Protein 5MEY (pdb70)

Nearest PDB structures (foldseek):
  5mez-assembly1_B  TM=9.997E-01  e=4.293E-23  Homo sapiens
  3qsv-assembly1_A  TM=9.976E-01  e=2.247E-22  Mus musculus
  5nm9-assembly1_B-2  TM=9.987E-01  e=6.168E-20  Trichoplax adhaerens
  1ozj-assembly1_A  TM=9.330E-01  e=1.711E-13  Homo sapiens
  6tbz-assembly1_A  TM=9.465E-01  e=6.281E-13  Homo sapiens

Foldseek 3Di:
DLVVVLVLLLVQFPPLDDSVQSSQLSSVLSVQCVVVVQLSVLQSVCLNVVNPDDGAFRWDFADPVQWDDTPRDTDRLLQVLLCTRPNVPDDPPFKDFDPPHPADSVNPDRIHGNRNSRIDTHDD

InterPro domains:
  IPR001132 SMAD domain [PF03166] (321-530)
  IPR001132 SMAD domain [PS51076] (323-552)
  IPR001132 SMAD domain [SM00524] (321-530)
  IPR003619 MAD homology 1, Dwarfin-type [PF03165] (37-137)
  IPR003619 MAD homology 1, Dwarfin-type [SM00523] (31-140)
  IPR008984 SMAD/FHA domain superfamily [SSF49879] (287-544)
  IPR013019 MAD homology, MH1 [PS51075] (18-142)
  IPR013790 SMAD/Dwarfins [PTHR13703] (11-546)
  IPR017855 SMAD-like domain superfamily [G3DSA:2.60.200.10] (314-549)
  IPR036578 SMAD MH1 domain superfamily [G3DSA:3.90.520.10] (5-146)
  IPR036578 SMAD MH1 domain superfamily [SSF56366] (19-137)

Solvent-accessible surface area: 7032 Å² total; per-residue (Å²): 115,56,78,73,43,7,123,41,1,24,89,45,69,88,50,37,69,51,116,82,17,0,91,90,0,0,60,34,0,1,170,86,0,60,105,72,69,111,43,22,82,12,0,44,79,0,1,70,50,96,26,66,132,126,19,151,24,0,11,6,126,58,62,200,87,5,95,15,102,6,70,64,108,116,14,84,4,17,16,9,0,0,63,18,7,59,40,49,86,3,116,162,121,18,24,124,53,26,103,123,1,118,92,0,32,101,83,181,41,104,28,0,0,1,0,1,28,2,6,78,88,46,152,106

Organism: Homo sapiens (NCBI:txid9606)

Structure (mmCIF, N/CA/C/O backbone):
data_5MEY
#
_entry.id   5MEY
#
_cell.length_a   64.170
_cell.length_b   79.000
_cell.length_c   90.100
_cell.angle_alpha   90.00
_cell.angle_beta   90.00
_cell.angle_gamma   90.00
#
_symmetry.space_group_name_H-M   'C 2 2 21'
#
loop_
_entity.id
_entity.type
_entity.pdbx_description
1 polymer 'MH1 domain of human Smad4'
2 polymer "DNA (5'-D(P*AP*TP*GP*CP*GP*GP*GP*CP*GP*CP*GP*CP*CP*CP*GP*CP*AP*T)-3')"
3 non-polymer 'ZINC ION'
4 non-polymer 'CHLORIDE ION'
5 non-polymer DI(HYDROXYETHYL)ETHER
6 non-polymer 1,2-ETHANEDIOL
7 non-polymer 'CALCIUM ION'
8 water water
#
loop_
_atom_site.group_PDB
_atom_site.id
_atom_site.type_symbol
_atom_site.label_atom_id
_atom_site.label_alt_id
_atom_site.label_comp_id
_atom_site.label_asym_id
_atom_site.label_entity_id
_atom_site.label_seq_id
_atom_site.pdbx_PDB_ins_code
_atom_site.Cartn_x
_atom_site.Cartn_y
_atom_site.Cartn_z
_atom_site.occupancy
_atom_site.B_iso_or_equiv
_atom_site.auth_seq_id
_atom_site.auth_comp_id
_atom_site.auth_asym_id
_atom_site.auth_atom_id
_atom_site.pdbx_PDB_model_num
ATOM 1 N N . ALA A 1 10 ? -18.887 -22.656 23.260 1.00 80.46 15 ALA A N 1
ATOM 2 C CA . ALA A 1 10 ? -17.493 -22.680 22.818 1.00 80.32 15 ALA A CA 1
ATOM 3 C C . ALA A 1 10 ? -17.390 -22.137 21.376 1.00 83.75 15 ALA A C 1
ATOM 4 O O . ALA A 1 10 ? -17.440 -20.917 21.188 1.00 83.12 15 ALA A O 1
ATOM 6 N N . CYS A 1 11 ? -17.274 -23.034 20.363 1.00 79.53 16 CYS A N 1
ATOM 7 C CA . CYS A 1 11 ? -17.257 -22.660 18.947 1.00 78.59 16 CYS A CA 1
ATOM 8 C C . CYS A 1 11 ? -18.696 -22.306 18.553 1.00 78.95 16 CYS A C 1
ATOM 9 O O . CYS A 1 11 ? -18.902 -21.461 17.684 1.00 78.42 16 CYS A O 1
ATOM 12 N N . LEU A 1 12 ? -19.682 -22.914 19.260 1.00 72.79 17 LEU A N 1
ATOM 13 C CA . LEU A 1 12 ? -21.131 -22.720 19.131 1.00 71.15 17 LEU A CA 1
ATOM 14 C C . LEU A 1 12 ? -21.559 -21.265 19.347 1.00 70.63 17 LEU A C 1
ATOM 15 O O . LEU A 1 12 ? -22.483 -20.805 18.672 1.00 70.13 17 LEU A O 1
ATOM 17 N N . SER A 1 13 ? -20.901 -20.547 20.288 1.00 63.51 18 SER A N 1
ATOM 18 C CA . SER A 1 13 ? -21.202 -19.139 20.568 1.00 61.51 18 SER A CA 1
ATOM 19 C C . SER A 1 13 ? -20.683 -18.253 19.444 1.00 59.97 18 SER A C 1
ATOM 20 O O . SER A 1 13 ? -21.346 -17.283 19.082 1.00 58.55 18 SER A O 1
ATOM 23 N N . ILE A 1 14 ? -19.509 -18.609 18.875 1.00 54.29 19 ILE A N 1
ATOM 24 C CA . ILE A 1 14 ? -18.882 -17.919 17.736 1.00 53.19 19 ILE A CA 1
ATOM 25 C C . ILE A 1 14 ? -19.768 -18.116 16.489 1.00 52.37 19 ILE A C 1
ATOM 26 O O . ILE A 1 14 ? -20.068 -17.139 15.804 1.00 51.25 19 ILE A O 1
ATOM 31 N N . VAL A 1 15 ? -20.210 -19.374 16.233 1.00 47.08 20 VAL A N 1
ATOM 32 C CA . VAL A 1 15 ? -21.090 -19.745 15.113 1.00 46.35 20 VAL A CA 1
ATOM 33 C C . VAL A 1 15 ? -22.393 -18.902 15.186 1.00 51.21 20 VAL A C 1
ATOM 34 O O . VAL A 1 15 ? -22.760 -18.276 14.187 1.00 48.66 20 VAL A O 1
ATOM 38 N N . HIS A 1 16 ? -23.021 -18.815 16.389 1.00 50.57 21 HIS A N 1
ATOM 39 C CA . HIS A 1 16 ? -24.246 -18.033 16.588 1.00 51.61 21 HIS A CA 1
ATOM 40 C C . HIS A 1 16 ? -24.065 -16.560 16.259 1.00 53.50 21 HIS A C 1
ATOM 41 O O . HIS A 1 16 ? -24.937 -15.985 15.607 1.00 53.29 21 HIS A O 1
ATOM 48 N N . SER A 1 17 ? -22.931 -15.961 16.677 1.00 48.79 22 SER A N 1
ATOM 49 C CA . SER A 1 17 ? -22.628 -14.553 16.418 1.00 48.10 22 SER A CA 1
ATOM 50 C C . SER A 1 17 ? -22.402 -14.274 14.939 1.00 48.69 22 SER A C 1
ATOM 51 O O . SER A 1 17 ? -22.775 -13.205 14.460 1.00 47.59 22 SER A O 1
ATOM 54 N N . LEU A 1 18 ? -21.788 -15.235 14.216 1.00 43.80 23 LEU A N 1
ATOM 55 C CA . LEU A 1 18 ? -21.544 -15.123 12.767 1.00 42.06 23 LEU A CA 1
ATOM 56 C C . LEU A 1 18 ? -22.838 -15.362 11.976 1.00 40.34 23 LEU A C 1
ATOM 57 O O . LEU A 1 18 ? -23.037 -14.742 10.933 1.00 38.91 23 LEU A O 1
ATOM 62 N N . MET A 1 19 ? -23.719 -16.244 12.500 1.00 36.06 24 MET A N 1
ATOM 63 C CA . MET A 1 19 ? -25.038 -16.569 11.937 1.00 35.88 24 MET A CA 1
ATOM 64 C C . MET A 1 19 ? -25.937 -15.330 11.863 1.00 43.89 24 MET A C 1
ATOM 65 O O . MET A 1 19 ? -26.681 -15.158 10.887 1.00 43.15 24 MET A O 1
ATOM 70 N N . CYS A 1 20 ? -25.829 -14.440 12.877 1.00 43.78 25 CYS A N 1
ATOM 71 C CA . CYS A 1 20 ? -26.585 -13.185 12.962 1.00 44.58 25 CYS A CA 1
ATOM 72 C C . CYS A 1 20 ? -26.310 -12.281 11.783 1.00 44.79 25 CYS A C 1
ATOM 73 O O . CYS A 1 20 ? -27.112 -11.385 11.529 1.00 45.52 25 CYS A O 1
ATOM 76 N N . HIS A 1 21 ? -25.173 -12.477 11.083 1.00 37.94 26 HIS A N 1
ATOM 77 C CA . HIS A 1 21 ? -24.797 -11.627 9.952 1.00 36.55 26 HIS A CA 1
ATOM 78 C C . HIS A 1 21 ? -25.040 -12.272 8.569 1.00 37.60 26 HIS A C 1
ATOM 79 O O . HIS A 1 21 ? -24.713 -11.659 7.553 1.00 37.02 26 HIS A O 1
ATOM 86 N N . ARG A 1 22 ? -25.674 -13.460 8.525 1.00 34.65 27 ARG A N 1
ATOM 87 C CA . ARG A 1 22 ? -26.008 -14.126 7.260 1.00 34.61 27 ARG A CA 1
ATOM 88 C C . ARG A 1 22 ? -27.049 -13.314 6.488 1.00 39.27 27 ARG A C 1
ATOM 89 O O . ARG A 1 22 ? -27.873 -12.618 7.097 1.00 39.20 27 ARG A O 1
ATOM 97 N N . GLN A 1 23 ? -26.993 -13.377 5.161 1.00 35.80 28 GLN A N 1
ATOM 98 C CA . GLN A 1 23 ? -27.884 -12.579 4.317 1.00 35.02 28 GLN A CA 1
ATOM 99 C C . GLN A 1 23 ? -29.158 -13.308 3.858 1.00 40.17 28 GLN A C 1
ATOM 100 O O . GLN A 1 23 ? -29.977 -12.698 3.180 1.00 40.66 28 GLN A O 1
ATOM 106 N N . GLY A 1 24 ? -29.345 -14.563 4.277 1.00 35.95 29 GLY A N 1
ATOM 107 C CA . GLY A 1 24 ? -30.536 -15.335 3.957 1.00 34.22 29 GLY A CA 1
ATOM 108 C C . GLY A 1 24 ? -30.595 -15.969 2.582 1.00 37.88 29 GLY A C 1
ATOM 109 O O . GLY A 1 24 ? -31.647 -16.469 2.194 1.00 38.56 29 GLY A O 1
ATOM 110 N N . GLY A 1 25 ? -29.492 -15.975 1.839 1.00 33.12 30 GLY A N 1
ATOM 111 C CA . GLY A 1 25 ? -29.460 -16.606 0.520 1.00 32.81 30 GLY A CA 1
ATOM 112 C C . GLY A 1 25 ? -29.678 -18.110 0.575 1.00 36.08 30 GLY A C 1
ATOM 113 O O . GLY A 1 25 ? -30.086 -18.725 -0.415 1.00 35.95 30 GLY A O 1
ATOM 114 N N . GLU A 1 26 ? -29.452 -18.705 1.750 1.00 31.48 31 GLU A N 1
ATOM 115 C CA . GLU A 1 26 ? -29.625 -20.142 1.970 1.00 31.05 31 GLU A CA 1
ATOM 116 C C . GLU A 1 26 ? -30.488 -20.411 3.213 1.00 32.59 31 GLU A C 1
ATOM 117 O O . GLU A 1 26 ? -30.921 -19.470 3.882 1.00 30.24 31 GLU A O 1
ATOM 123 N N . SER A 1 27 ? -30.740 -21.698 3.512 1.00 29.62 32 SER A N 1
ATOM 124 C CA . SER A 1 27 ? -31.495 -22.120 4.683 1.00 30.02 32 SER A CA 1
ATOM 125 C C . SER A 1 27 ? -30.622 -21.873 5.895 1.00 35.32 32 SER A C 1
ATOM 126 O O . SER A 1 27 ? -29.392 -21.763 5.762 1.00 34.37 32 SER A O 1
ATOM 129 N N . GLU A 1 28 ? -31.260 -21.788 7.076 1.00 32.96 33 GLU A N 1
ATOM 130 C CA . GLU A 1 28 ? -30.600 -21.624 8.359 1.00 33.19 33 GLU A CA 1
ATOM 131 C C . GLU A 1 28 ? -29.632 -22.791 8.578 1.00 35.17 33 GLU A C 1
ATOM 132 O O . GLU A 1 28 ? -28.508 -22.575 9.019 1.00 34.69 33 GLU A O 1
ATOM 138 N N . THR A 1 29 ? -30.074 -24.011 8.244 1.00 32.18 34 THR A N 1
ATOM 139 C CA . THR A 1 29 ? -29.312 -25.242 8.423 1.00 32.84 34 THR A CA 1
ATOM 140 C C . THR A 1 29 ? -28.065 -25.250 7.494 1.00 35.60 34 THR A C 1
ATOM 141 O O . THR A 1 29 ? -26.998 -25.617 7.976 1.00 35.86 34 THR A O 1
ATOM 145 N N . PHE A 1 30 ? -28.173 -24.789 6.215 1.00 29.45 35 PHE A N 1
ATOM 146 C CA . PHE A 1 30 ? -27.002 -24.724 5.336 1.00 27.80 35 PHE A CA 1
ATOM 147 C C . PHE A 1 30 ? -25.965 -23.732 5.889 1.00 31.22 35 PHE A C 1
ATOM 148 O O . PHE A 1 30 ? -24.776 -24.053 5.939 1.00 28.02 35 PHE A O 1
ATOM 156 N N . ALA A 1 31 ? -26.425 -22.530 6.298 1.00 29.67 36 ALA A N 1
ATOM 157 C CA . ALA A 1 31 ? -25.575 -21.472 6.837 1.00 29.99 36 ALA A CA 1
ATOM 158 C C . ALA A 1 31 ? -24.807 -21.959 8.079 1.00 34.33 36 ALA A C 1
ATOM 159 O O . ALA A 1 31 ? -23.603 -21.731 8.174 1.00 33.41 36 ALA A O 1
ATOM 161 N N . LYS A 1 32 ? -25.498 -22.679 8.972 1.00 31.67 37 LYS A N 1
ATOM 162 C CA . LYS A 1 32 ? -24.963 -23.268 10.190 1.00 32.79 37 LYS A CA 1
ATOM 163 C C . LYS A 1 32 ? -23.841 -24.256 9.874 1.00 35.44 37 LYS A C 1
ATOM 164 O O . LYS A 1 32 ? -22.745 -24.086 10.403 1.00 35.03 37 LYS A O 1
ATOM 170 N N . ARG A 1 33 ? -24.079 -25.207 8.947 1.00 32.01 38 ARG A N 1
ATOM 171 C CA . ARG A 1 33 ? -23.075 -26.186 8.505 1.00 31.21 38 ARG A CA 1
ATOM 172 C C . ARG A 1 33 ? -21.852 -25.485 7.889 1.00 33.89 38 ARG A C 1
ATOM 173 O O . ARG A 1 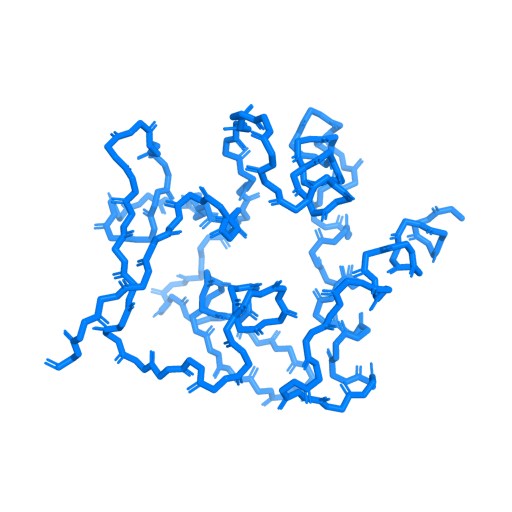33 ? -20.722 -25.868 8.196 1.00 31.77 38 ARG A O 1
ATOM 181 N N . ALA A 1 34 ? -22.078 -24.454 7.027 1.00 30.84 39 ALA A N 1
ATOM 182 C CA . ALA A 1 34 ? -20.989 -23.700 6.399 1.00 30.91 39 ALA A CA 1
ATOM 183 C C . ALA A 1 34 ? -20.126 -22.969 7.443 1.00 34.54 39 ALA A C 1
ATOM 184 O O . ALA A 1 34 ? -18.899 -23.003 7.358 1.00 32.19 39 ALA A O 1
ATOM 186 N N . ILE A 1 35 ? -20.773 -22.349 8.436 1.00 32.85 40 ILE A N 1
ATOM 187 C CA . ILE A 1 35 ? -20.089 -21.587 9.490 1.00 32.59 40 ILE A CA 1
ATOM 188 C C . ILE A 1 35 ? -19.354 -22.531 10.427 1.00 35.43 40 ILE A C 1
ATOM 189 O O . ILE A 1 35 ? -18.183 -22.288 10.693 1.00 35.93 40 ILE A O 1
ATOM 194 N N . GLU A 1 36 ? -20.002 -23.629 10.855 1.00 32.47 41 GLU A N 1
ATOM 195 C CA . GLU A 1 36 ? -19.399 -24.678 11.695 1.00 32.35 41 GLU A CA 1
ATOM 196 C C . GLU A 1 36 ? -18.112 -25.240 11.053 1.00 37.61 41 GLU A C 1
ATOM 197 O O . GLU A 1 36 ? -17.078 -25.332 11.722 1.00 37.05 41 GLU A O 1
ATOM 203 N N . SER A 1 37 ? -18.180 -25.583 9.745 1.00 33.18 42 SER A N 1
ATOM 204 C CA . SER A 1 37 ? -17.059 -26.116 8.972 1.00 31.77 42 SER A CA 1
ATOM 205 C C . SER A 1 37 ? -15.887 -25.135 8.985 1.00 35.26 42 SER A C 1
ATOM 206 O O . SER A 1 37 ? -14.772 -25.556 9.275 1.00 34.39 42 SER A O 1
ATOM 209 N N . LEU A 1 38 ? -16.158 -23.822 8.744 1.00 30.83 43 LEU A N 1
ATOM 210 C CA . LEU A 1 38 ? -15.155 -22.761 8.742 1.00 31.93 43 LEU A CA 1
ATOM 211 C C . LEU A 1 38 ? -14.526 -22.535 10.128 1.00 39.67 43 LEU A C 1
ATOM 212 O O . LEU A 1 38 ? -13.297 -22.492 10.238 1.00 39.69 43 LEU A O 1
ATOM 217 N N . VAL A 1 39 ? -15.365 -22.395 11.167 1.00 36.74 44 VAL A N 1
ATOM 218 C CA . VAL A 1 39 ? -14.921 -22.180 12.546 1.00 36.43 44 VAL A CA 1
ATOM 219 C C . VAL A 1 39 ? -14.021 -23.346 13.005 1.00 40.43 44 VAL A C 1
ATOM 220 O O . VAL A 1 39 ? -12.933 -23.083 13.514 1.00 40.81 44 VAL A O 1
ATOM 224 N N . LYS A 1 40 ? -14.409 -24.600 12.722 1.00 36.97 45 LYS A N 1
ATOM 225 C CA . LYS A 1 40 ? -13.599 -25.764 13.083 1.00 37.55 45 LYS A CA 1
ATOM 226 C C . LYS A 1 40 ? -12.166 -25.725 12.480 1.00 42.79 45 LYS A C 1
ATOM 227 O O . LYS A 1 40 ? -11.216 -26.068 13.175 1.00 43.25 45 LYS A O 1
ATOM 233 N N . LYS A 1 41 ? -12.016 -25.260 11.231 1.00 38.58 46 LYS A N 1
ATOM 234 C CA . LYS A 1 41 ? -10.724 -25.146 10.539 1.00 38.40 46 LYS A CA 1
ATOM 235 C C . LYS A 1 41 ? -9.848 -24.043 11.127 1.00 45.77 46 LYS A C 1
ATOM 236 O O . LYS A 1 41 ? -8.624 -24.115 11.026 1.00 45.95 46 LYS A O 1
ATOM 242 N N . LEU A 1 42 ? -10.483 -22.996 11.673 1.00 44.72 47 LEU A N 1
ATOM 243 C CA . LEU A 1 42 ? -9.815 -21.832 12.258 1.00 44.99 47 LEU A CA 1
ATOM 244 C C . LEU A 1 42 ? -9.627 -21.951 13.779 1.00 51.93 47 LEU A C 1
ATOM 245 O O . LEU A 1 42 ? -9.095 -21.025 14.389 1.00 51.21 47 LEU A O 1
ATOM 250 N N . LYS A 1 43 ? -10.056 -23.081 14.380 1.00 51.59 48 LYS A N 1
ATOM 251 C CA . LYS A 1 43 ? -9.959 -23.347 15.818 1.00 53.33 48 LYS A CA 1
ATOM 252 C C . LYS A 1 43 ? -8.515 -23.276 16.330 1.00 61.20 48 LYS A C 1
ATOM 253 O O . LYS A 1 43 ? -8.284 -22.677 17.378 1.00 62.75 48 LYS A O 1
ATOM 255 N N . GLU A 1 44 ? -7.544 -23.833 15.580 1.00 58.48 49 GLU A N 1
ATOM 256 C CA . GLU A 1 44 ? -6.134 -23.778 15.974 1.00 58.26 49 GLU A CA 1
ATOM 257 C C . GLU A 1 44 ? -5.371 -22.664 15.232 1.00 60.94 49 GLU A C 1
ATOM 258 O O . GLU A 1 44 ? -4.141 -22.701 15.147 1.00 62.03 49 GLU A O 1
ATOM 260 N N . LYS A 1 45 ? -6.105 -21.670 14.701 1.00 54.66 50 LYS A N 1
ATOM 261 C CA . LYS A 1 45 ? -5.537 -20.523 13.994 1.00 53.31 50 LYS A CA 1
ATOM 262 C C . LYS A 1 45 ? -6.178 -19.236 14.542 1.00 58.75 50 LYS A C 1
ATOM 263 O O . LYS A 1 45 ? -6.904 -18.545 13.826 1.00 58.17 50 LYS A O 1
ATOM 269 N N . LYS A 1 46 ? -5.907 -18.941 15.837 1.00 56.80 51 LYS A N 1
ATOM 270 C CA . LYS A 1 46 ? -6.410 -17.802 16.619 1.00 56.56 51 LYS A CA 1
ATOM 271 C C . LYS A 1 46 ? -6.452 -16.471 15.878 1.00 58.92 51 LYS A C 1
ATOM 272 O O . LYS A 1 46 ? -7.494 -15.820 15.888 1.00 58.28 51 LYS A O 1
ATOM 274 N N . ASP A 1 47 ? -5.336 -16.071 15.233 1.00 55.50 52 ASP A N 1
ATOM 275 C CA . ASP A 1 47 ? -5.2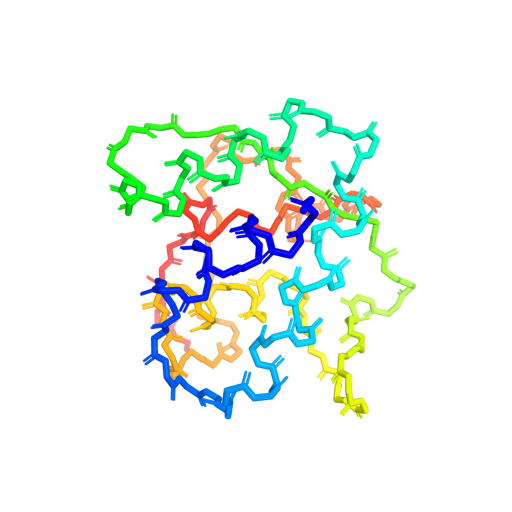29 -14.803 14.502 1.00 55.48 52 ASP A CA 1
ATOM 276 C C . ASP A 1 47 ? -6.202 -14.706 13.328 1.00 56.96 52 ASP A C 1
ATOM 277 O O . ASP A 1 47 ? -6.795 -13.643 13.120 1.00 56.22 52 ASP A O 1
ATOM 282 N N . GLU A 1 48 ? -6.347 -15.808 12.553 1.00 51.27 53 GLU A N 1
ATOM 283 C CA . GLU A 1 48 ? -7.245 -15.875 11.393 1.00 49.77 53 GLU A CA 1
ATOM 284 C C . GLU A 1 48 ? -8.723 -15.850 11.815 1.00 50.15 53 GLU A C 1
ATOM 285 O O . GLU A 1 48 ? -9.504 -15.132 11.195 1.00 48.59 53 GLU A O 1
ATOM 291 N N . LEU A 1 49 ? -9.077 -16.566 12.912 1.00 45.65 54 LEU A N 1
ATOM 292 C CA . LEU A 1 49 ? -10.413 -16.594 13.505 1.00 45.84 54 LEU A CA 1
ATOM 293 C C . LEU A 1 49 ? -10.808 -15.188 13.997 1.00 52.36 54 LEU A C 1
ATOM 294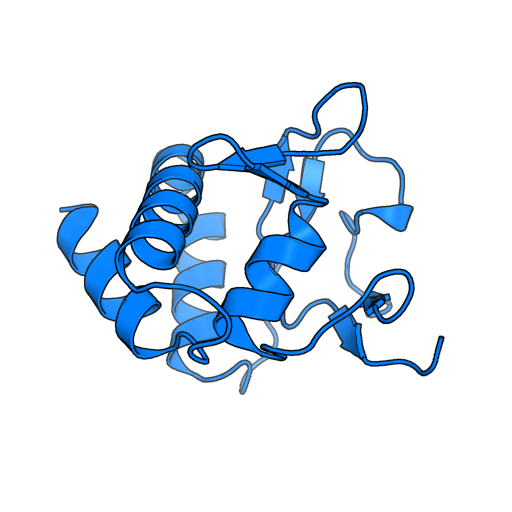 O O . LEU A 1 49 ? -11.929 -14.747 13.725 1.00 52.16 54 LEU A O 1
ATOM 299 N N . ASP A 1 50 ? -9.873 -14.472 14.683 1.00 49.41 55 ASP A N 1
ATOM 300 C CA . ASP A 1 50 ? -10.105 -13.110 15.188 1.00 49.02 55 ASP A CA 1
ATOM 301 C C . ASP A 1 50 ? -10.344 -12.151 14.047 1.00 52.18 55 ASP A C 1
ATOM 302 O O . ASP A 1 50 ? -11.212 -11.289 14.172 1.00 52.91 55 ASP A O 1
ATOM 307 N N . SER A 1 51 ? -9.583 -12.295 12.934 1.00 47.31 56 SER A N 1
ATOM 308 C CA . SER A 1 51 ? -9.737 -11.460 11.747 1.00 47.32 56 SER A CA 1
ATOM 309 C C . SER A 1 51 ? -11.103 -11.703 11.099 1.00 50.09 56 SER A C 1
ATOM 310 O O . SER A 1 51 ? -11.668 -10.762 10.556 1.00 50.48 56 SER A O 1
ATOM 313 N N . LEU A 1 52 ? -11.632 -12.947 11.172 1.00 44.95 57 LEU A N 1
ATOM 314 C CA . LEU A 1 52 ? -12.944 -13.305 10.629 1.00 43.99 57 LEU A CA 1
ATOM 315 C C . LEU A 1 52 ? -14.058 -12.674 11.474 1.00 50.02 57 LEU A C 1
ATOM 316 O O . LEU A 1 52 ? -14.899 -11.971 10.915 1.00 49.57 57 LEU A O 1
ATOM 321 N N . ILE A 1 53 ? -14.050 -12.902 12.804 1.00 48.52 58 ILE A N 1
ATOM 322 C CA . ILE A 1 53 ? -15.060 -12.353 13.718 1.00 49.08 58 ILE A CA 1
ATOM 323 C C . ILE A 1 53 ? -15.099 -10.822 13.621 1.00 54.55 58 ILE A C 1
ATOM 324 O O . ILE A 1 53 ? -16.174 -10.272 13.389 1.00 54.59 58 ILE A O 1
ATOM 329 N N . THR A 1 54 ? -13.927 -10.158 13.668 1.00 51.06 59 THR A N 1
ATOM 330 C CA . THR A 1 54 ? -13.826 -8.702 13.572 1.00 50.90 59 THR A CA 1
ATOM 331 C C . THR A 1 54 ? -14.365 -8.191 12.226 1.00 54.84 59 THR A C 1
ATOM 332 O O . THR A 1 54 ? -15.098 -7.201 12.219 1.00 55.24 59 THR A O 1
ATOM 336 N N . ALA A 1 55 ? -14.040 -8.869 11.108 1.00 49.89 60 ALA A N 1
ATOM 337 C CA . ALA A 1 55 ? -14.512 -8.456 9.778 1.00 49.04 60 ALA A CA 1
ATOM 338 C C . ALA A 1 55 ? -16.027 -8.616 9.606 1.00 52.42 60 ALA A C 1
ATOM 339 O O . ALA A 1 55 ? -16.672 -7.700 9.102 1.00 52.29 60 ALA A O 1
ATOM 341 N N .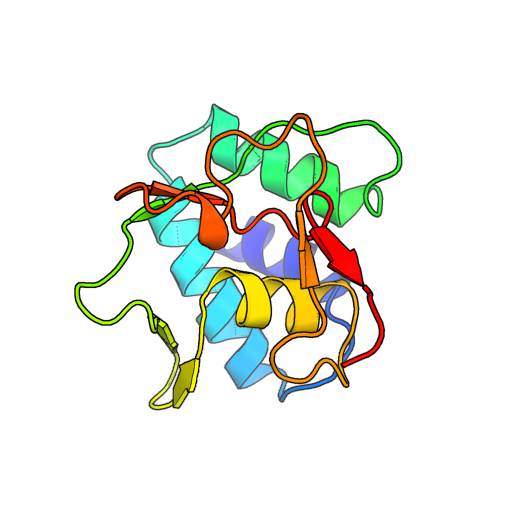 ILE A 1 56 ? -16.592 -9.760 10.037 1.00 48.53 61 ILE A N 1
ATOM 342 C CA . ILE A 1 56 ? -18.032 -10.043 9.919 1.00 48.04 61 ILE A CA 1
ATOM 343 C C . ILE A 1 56 ? -18.878 -9.150 10.858 1.00 53.51 61 ILE A C 1
ATOM 344 O O . ILE A 1 56 ? -19.838 -8.529 10.398 1.00 52.28 61 ILE A O 1
ATOM 349 N N . THR A 1 57 ? -18.504 -9.100 12.154 1.00 52.47 62 THR A N 1
ATOM 350 C CA . THR A 1 57 ? -19.153 -8.363 13.259 1.00 53.81 62 THR A CA 1
ATOM 351 C C . THR A 1 57 ? -19.274 -6.843 12.982 1.00 60.29 62 THR A C 1
ATOM 352 O O . THR A 1 57 ? -20.301 -6.255 13.321 1.00 60.62 62 THR A O 1
ATOM 356 N N . THR A 1 58 ? -18.255 -6.231 12.354 1.00 58.74 63 THR A N 1
ATOM 357 C CA . THR A 1 58 ? -18.219 -4.797 12.043 1.00 59.01 63 THR A CA 1
ATOM 358 C C . THR A 1 58 ? -18.650 -4.488 10.612 1.00 63.87 63 THR A C 1
ATOM 359 O O . THR A 1 58 ? -18.622 -3.325 10.210 1.00 63.20 63 THR A O 1
ATOM 363 N N . ASN A 1 59 ? -19.030 -5.526 9.838 1.00 61.75 64 ASN A N 1
ATOM 364 C CA . ASN A 1 59 ? -19.433 -5.425 8.427 1.00 61.91 64 ASN A CA 1
ATOM 365 C C . ASN A 1 59 ? -18.328 -4.797 7.563 1.00 66.14 64 ASN A C 1
ATOM 366 O O . ASN A 1 59 ? -18.585 -3.925 6.725 1.00 65.34 64 ASN A O 1
ATOM 371 N N . GLY A 1 60 ? -17.106 -5.292 7.784 1.00 64.22 65 GLY A N 1
ATOM 372 C CA . GLY A 1 60 ? -15.884 -4.898 7.088 1.00 65.32 65 GLY A CA 1
ATOM 373 C C . GLY A 1 60 ? -15.568 -3.420 7.153 1.00 72.22 65 GLY A C 1
ATOM 374 O O . GLY A 1 60 ? -15.030 -2.862 6.189 1.00 71.41 65 GLY A O 1
ATOM 375 N N . ALA A 1 61 ? -15.921 -2.780 8.294 1.00 71.06 66 ALA A N 1
ATOM 376 C CA . ALA A 1 61 ? -15.730 -1.356 8.571 1.00 71.92 66 ALA A CA 1
ATOM 377 C C . ALA A 1 61 ? -14.246 -0.990 8.535 1.00 78.25 66 ALA A C 1
ATOM 378 O O . ALA A 1 61 ? -13.848 -0.089 7.791 1.00 77.34 66 ALA A O 1
ATOM 380 N N . HIS A 1 62 ? -13.428 -1.733 9.307 1.00 76.68 67 HIS A N 1
ATOM 381 C CA . HIS A 1 62 ? -11.988 -1.522 9.412 1.00 76.92 67 HIS A CA 1
ATOM 382 C C . HIS A 1 62 ? -11.211 -2.633 8.700 1.00 79.25 67 HIS A C 1
ATOM 383 O O . HIS A 1 62 ? -11.509 -3.813 8.924 1.00 78.45 67 HIS A O 1
ATOM 390 N N . PRO A 1 63 ? -10.235 -2.264 7.824 1.00 74.80 68 PRO A N 1
ATOM 391 C CA . PRO A 1 63 ? -9.456 -3.281 7.087 1.00 73.61 68 PRO A CA 1
ATOM 392 C C . PRO A 1 63 ? -9.041 -4.496 7.909 1.00 73.66 68 PRO A C 1
ATOM 393 O O . PRO A 1 63 ? -8.584 -4.362 9.047 1.00 73.59 68 PRO A O 1
ATOM 397 N N . SER A 1 64 ? -9.264 -5.688 7.334 1.00 66.24 69 SER A N 1
ATOM 398 C CA . SER A 1 64 ? -8.977 -6.981 7.955 1.00 63.40 69 SER A CA 1
ATOM 399 C C . SER A 1 64 ? -7.894 -7.742 7.195 1.00 61.92 69 SER A C 1
ATOM 400 O O . SER A 1 64 ? -7.590 -7.415 6.045 1.00 61.07 69 SER A O 1
ATOM 403 N N . LYS A 1 65 ? -7.289 -8.731 7.861 1.00 55.37 70 LYS A N 1
ATOM 404 C CA . LYS A 1 65 ? -6.249 -9.581 7.288 1.00 54.16 70 LYS A CA 1
ATOM 405 C C . LYS A 1 65 ? -6.927 -10.834 6.695 1.00 54.88 70 LYS A C 1
ATOM 406 O O . LYS A 1 65 ? -8.099 -11.096 6.995 1.00 53.29 70 LYS A O 1
ATOM 412 N N . CYS A 1 66 ? -6.183 -11.606 5.869 1.00 49.27 71 CYS A N 1
ATOM 413 C CA . CYS A 1 66 ? -6.664 -12.831 5.232 1.00 47.89 71 CYS A CA 1
ATOM 414 C C . CYS A 1 66 ? -7.192 -13.867 6.226 1.00 47.07 71 CYS A C 1
ATOM 415 O O . CYS A 1 66 ? -6.740 -13.922 7.369 1.00 46.29 71 CYS A O 1
ATOM 418 N N . VAL A 1 67 ? -8.209 -14.644 5.803 1.00 40.97 72 VAL A N 1
ATOM 419 C CA . VAL A 1 67 ? -8.829 -15.721 6.583 1.00 39.10 72 VAL A CA 1
ATOM 420 C C . VAL A 1 67 ? -8.795 -16.900 5.608 1.00 41.60 72 VAL A C 1
ATOM 421 O O . VAL A 1 67 ? -9.546 -16.913 4.637 1.00 40.33 72 VAL A O 1
ATOM 425 N N . THR A 1 68 ? -7.875 -17.849 5.826 1.00 37.30 73 THR A N 1
ATOM 426 C CA . THR A 1 68 ? -7.650 -18.923 4.877 1.00 36.17 73 THR A CA 1
ATOM 427 C C . THR A 1 68 ? -7.990 -20.306 5.347 1.00 37.60 73 THR A C 1
ATOM 428 O O . THR A 1 68 ? -7.894 -20.639 6.529 1.00 37.15 73 THR A O 1
ATOM 432 N N . ILE A 1 69 ? -8.349 -21.138 4.364 1.00 32.68 74 ILE A N 1
ATOM 433 C CA . ILE A 1 69 ? -8.615 -22.556 4.528 1.00 30.83 74 ILE A CA 1
ATOM 434 C C . ILE A 1 69 ? -7.816 -23.251 3.418 1.00 34.76 74 ILE A C 1
ATOM 435 O O . ILE A 1 69 ? -7.452 -22.604 2.445 1.00 33.97 74 ILE A O 1
ATOM 440 N N . GLN A 1 70 ? -7.549 -24.542 3.553 1.00 33.60 75 GLN A N 1
ATOM 441 C CA . GLN A 1 70 ? -6.836 -25.290 2.515 1.00 33.57 75 GLN A CA 1
ATOM 442 C C . GLN A 1 70 ? -7.745 -25.517 1.317 1.00 36.27 75 GLN A C 1
ATOM 443 O O . GLN A 1 70 ? -8.919 -25.863 1.481 1.00 37.06 75 GLN A O 1
ATOM 449 N N . ARG A 1 71 ? -7.191 -25.323 0.122 1.00 30.34 76 ARG A N 1
ATOM 450 C CA . ARG A 1 71 ? -7.841 -25.541 -1.150 1.00 30.58 76 ARG A CA 1
ATOM 451 C C . ARG A 1 71 ? -7.937 -27.062 -1.397 1.00 35.65 76 ARG A C 1
ATOM 452 O O . ARG A 1 71 ? -7.007 -27.809 -1.071 1.00 34.95 76 ARG A O 1
ATOM 460 N N . THR A 1 72 ? -9.035 -27.499 -2.015 1.00 33.66 77 THR A N 1
ATOM 461 C CA . THR A 1 72 ? -9.181 -28.897 -2.422 1.00 33.89 77 THR A CA 1
ATOM 462 C C . THR A 1 72 ? -8.521 -28.987 -3.816 1.00 38.82 77 THR A C 1
ATOM 463 O O . THR A 1 72 ? -8.284 -27.946 -4.438 1.00 37.22 77 THR A O 1
ATOM 467 N N . LEU A 1 73 ? -8.230 -30.201 -4.305 1.00 37.08 78 LEU A N 1
ATOM 468 C CA . LEU A 1 73 ? -7.630 -30.399 -5.628 1.00 37.79 78 LEU A CA 1
ATOM 469 C C . LEU A 1 73 ? -8.437 -29.776 -6.771 1.00 41.93 78 LEU A C 1
ATOM 470 O O . LEU A 1 73 ? -7.857 -29.214 -7.698 1.00 41.93 78 LEU A O 1
ATOM 475 N N . ASP A 1 74 ? -9.765 -29.836 -6.696 1.00 39.02 79 ASP A N 1
ATOM 476 C CA . ASP A 1 74 ? -10.598 -29.279 -7.759 1.00 38.84 79 ASP A CA 1
ATOM 477 C C . ASP A 1 74 ? -11.092 -27.837 -7.451 1.00 40.29 79 ASP A C 1
ATOM 478 O O . ASP A 1 74 ? -11.679 -27.183 -8.316 1.00 41.76 79 ASP A O 1
ATOM 483 N N . GLY A 1 75 ? -10.808 -27.350 -6.249 1.00 33.25 80 GLY A N 1
ATOM 484 C CA . GLY A 1 75 ? -11.171 -25.994 -5.841 1.00 31.60 80 GLY A CA 1
ATOM 485 C C . GLY A 1 75 ? -12.512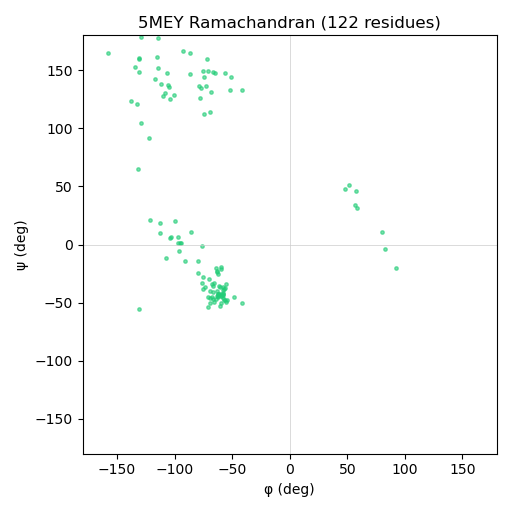 -25.844 -5.143 1.00 32.66 80 GLY A C 1
ATOM 486 O O . GLY A 1 75 ? -12.745 -24.834 -4.487 1.00 31.19 80 GLY A O 1
ATOM 487 N N . ARG A 1 76 ? -13.431 -26.810 -5.309 1.00 27.43 81 ARG A N 1
ATOM 488 C CA . ARG A 1 76 ? -14.713 -26.685 -4.646 1.00 26.58 81 ARG A CA 1
ATOM 489 C C . ARG A 1 76 ? -14.656 -27.270 -3.217 1.00 30.88 81 ARG A C 1
ATOM 490 O O . ARG A 1 76 ? -13.957 -28.256 -2.943 1.00 30.22 81 ARG A O 1
ATOM 498 N N . LEU A 1 77 ? -15.425 -26.651 -2.331 1.00 25.43 82 LEU A N 1
ATOM 499 C CA . LEU A 1 77 ? -15.623 -27.052 -0.952 1.00 25.19 82 LEU A CA 1
ATOM 500 C C . LEU A 1 77 ? -17.036 -27.682 -0.885 1.00 29.11 82 LEU A C 1
ATOM 501 O O . LEU A 1 77 ? -17.988 -27.115 -1.432 1.00 28.83 82 LEU A O 1
ATOM 506 N N . GLN A 1 78 ? -17.172 -28.823 -0.202 1.00 25.64 83 GLN A N 1
ATOM 507 C CA . GLN A 1 78 ? -18.481 -29.441 -0.005 1.00 25.48 83 GLN A CA 1
ATOM 508 C C . GLN A 1 78 ? -19.012 -29.124 1.393 1.00 27.91 83 GLN A C 1
ATOM 509 O O . GLN A 1 78 ? -18.312 -29.318 2.385 1.00 26.63 83 GLN A O 1
ATOM 515 N N . VAL A 1 79 ? -20.252 -28.633 1.456 1.00 25.00 84 VAL A N 1
ATOM 516 C CA . VAL A 1 79 ? -20.958 -28.342 2.706 1.00 25.67 84 VAL A CA 1
ATOM 517 C C . VAL A 1 79 ? -22.359 -28.949 2.552 1.00 31.39 84 VAL A C 1
ATOM 518 O O . VAL A 1 79 ? -23.095 -28.572 1.629 1.00 30.50 84 VAL A O 1
ATOM 522 N N . ALA A 1 80 ? -22.725 -29.877 3.457 1.00 29.12 85 ALA A N 1
ATOM 523 C CA . ALA A 1 80 ? -24.042 -30.527 3.506 1.00 29.48 85 ALA A CA 1
ATOM 524 C C . ALA A 1 80 ? -24.495 -31.045 2.142 1.00 31.07 85 ALA A C 1
ATOM 525 O O . ALA A 1 80 ? -25.611 -30.767 1.698 1.00 31.33 85 ALA A O 1
ATOM 527 N N . GLY A 1 81 ? -23.594 -31.751 1.474 1.00 27.01 86 GLY A N 1
ATOM 528 C CA . GLY A 1 81 ? -23.825 -32.381 0.177 1.00 26.66 86 GLY A CA 1
ATOM 529 C C . GLY A 1 81 ? -23.672 -31.482 -1.033 1.00 32.14 86 GLY A C 1
ATOM 530 O O . GLY A 1 81 ? -23.753 -31.961 -2.162 1.00 32.86 86 GLY A O 1
ATOM 531 N N . ARG A 1 82 ? -23.425 -30.184 -0.832 1.00 29.43 87 ARG A N 1
ATOM 532 C CA . ARG A 1 82 ? -23.324 -29.271 -1.969 1.00 29.84 87 ARG A CA 1
ATOM 533 C C . ARG A 1 82 ? -21.908 -28.742 -2.150 1.00 32.23 87 ARG A C 1
ATOM 534 O O . ARG A 1 82 ? -21.263 -28.368 -1.176 1.00 31.16 87 ARG A O 1
ATOM 542 N N . LYS A 1 83 ? -21.448 -28.675 -3.393 1.00 29.22 88 LYS A N 1
ATOM 543 C CA . LYS A 1 83 ? -20.110 -28.168 -3.710 1.00 29.53 88 LYS A CA 1
ATOM 544 C C . LYS A 1 83 ? -20.175 -26.770 -4.324 1.00 33.22 88 LYS A C 1
ATOM 545 O O . LYS A 1 83 ? -20.990 -26.517 -5.192 1.00 31.55 88 LYS A O 1
ATOM 551 N N . GLY A 1 84 ? -19.275 -25.902 -3.885 1.00 31.49 89 GLY A N 1
ATOM 552 C CA . GLY A 1 84 ? -19.121 -24.557 -4.411 1.00 30.85 89 GLY A CA 1
ATOM 553 C C . GLY A 1 84 ? -17.730 -24.028 -4.125 1.00 34.08 89 GLY A C 1
ATOM 554 O O . GLY A 1 84 ? -17.016 -24.573 -3.273 1.00 32.99 89 GLY A O 1
ATOM 555 N N . PHE A 1 85 ? -17.332 -22.946 -4.809 1.00 29.63 90 PHE A N 1
ATOM 556 C CA . PHE A 1 85 ? -16.028 -22.353 -4.521 1.00 29.62 90 PHE A CA 1
ATOM 557 C C . PHE A 1 85 ? -16.101 -21.741 -3.117 1.00 29.27 90 PHE A C 1
ATOM 558 O O . PHE A 1 85 ? -17.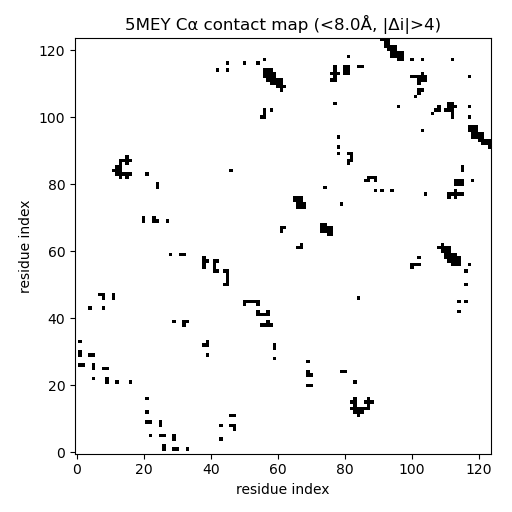137 -21.167 -2.785 1.00 29.21 90 PHE A O 1
ATOM 566 N N . PRO A 1 86 ? -15.110 -22.016 -2.232 1.00 26.77 91 PRO A N 1
ATOM 567 C CA . PRO A 1 86 ? -15.213 -21.590 -0.821 1.00 26.62 91 PRO A CA 1
ATOM 568 C C . PRO A 1 86 ? -15.299 -20.086 -0.600 1.00 30.54 91 PRO A C 1
ATOM 569 O O . PRO A 1 86 ? -16.071 -19.654 0.246 1.00 31.40 91 PRO A O 1
ATOM 573 N N . HIS A 1 87 ? -14.601 -19.288 -1.405 1.00 27.60 92 HIS A N 1
ATOM 574 C CA . HIS A 1 87 ? -14.698 -17.831 -1.267 1.00 26.93 92 HIS A CA 1
ATOM 575 C C . HIS A 1 87 ? -16.116 -17.349 -1.660 1.00 30.78 92 HIS A C 1
ATOM 576 O O . HIS A 1 87 ? -16.640 -16.450 -1.029 1.00 31.23 92 HIS A O 1
ATOM 583 N N . VAL A 1 88 ? -16.747 -18.016 -2.640 1.00 28.83 93 VAL A N 1
ATOM 584 C CA . VAL A 1 88 ? -18.096 -17.726 -3.131 1.00 28.74 93 VAL A CA 1
ATOM 585 C C . VAL A 1 88 ? -19.129 -18.085 -2.060 1.00 29.42 93 VAL A C 1
ATOM 586 O O . VAL A 1 88 ? -19.998 -17.266 -1.751 1.00 26.71 93 VAL A O 1
ATOM 590 N N . ILE A 1 89 ? -18.985 -19.277 -1.441 1.00 26.53 94 ILE A N 1
ATOM 591 C CA . ILE A 1 89 ? -19.872 -19.728 -0.371 1.00 25.38 94 ILE A CA 1
ATOM 592 C C . ILE A 1 89 ? -19.927 -18.704 0.773 1.00 30.79 94 ILE A C 1
ATOM 593 O O . ILE A 1 89 ? -21.013 -18.324 1.199 1.00 29.33 94 ILE A O 1
ATOM 598 N N . TYR A 1 90 ? -18.763 -18.242 1.248 1.00 27.87 95 TYR A N 1
ATOM 599 C CA . TYR A 1 90 ? -18.729 -17.317 2.371 1.00 27.85 95 TYR A CA 1
ATOM 600 C C . TYR A 1 90 ? -19.043 -15.865 1.966 1.00 31.11 95 TYR A C 1
ATOM 601 O O . TYR A 1 90 ? -19.570 -15.140 2.793 1.00 31.51 95 TYR A O 1
ATOM 610 N N . ALA A 1 91 ? -18.826 -15.467 0.709 1.00 30.27 96 ALA A N 1
ATOM 611 C CA . ALA A 1 91 ? -19.202 -14.114 0.266 1.00 30.34 96 ALA A CA 1
ATOM 612 C C . ALA A 1 91 ? -20.742 -14.059 0.089 1.00 37.15 96 ALA A C 1
ATOM 613 O O . ALA A 1 91 ? -21.362 -13.078 0.496 1.00 36.64 96 ALA A O 1
ATOM 615 N N . ARG A 1 92 ? -21.355 -15.155 -0.430 1.00 34.34 97 ARG A N 1
ATOM 616 C CA . ARG A 1 92 ? -22.810 -15.289 -0.606 1.00 33.89 97 ARG A CA 1
ATOM 617 C C . ARG A 1 92 ? -23.502 -15.217 0.747 1.00 35.76 97 ARG A C 1
ATOM 618 O O . ARG A 1 92 ? -24.461 -14.462 0.933 1.00 34.26 97 ARG A O 1
ATOM 626 N N . LEU A 1 93 ? -22.945 -15.945 1.711 1.00 31.87 98 LEU A N 1
ATOM 627 C CA . LEU A 1 93 ? -23.415 -16.050 3.083 1.00 32.42 98 LEU A CA 1
ATOM 628 C C . LEU A 1 93 ? -23.385 -14.726 3.870 1.00 37.10 98 LEU A C 1
ATOM 629 O O . LEU A 1 93 ? -24.348 -14.429 4.570 1.00 35.46 98 LEU A O 1
ATOM 634 N N . TRP A 1 94 ? -22.302 -13.939 3.768 1.00 35.06 99 TRP A N 1
ATOM 635 C CA . TRP A 1 94 ? -22.221 -12.726 4.572 1.00 35.12 99 TRP A CA 1
ATOM 636 C C . TRP A 1 94 ? -22.392 -11.395 3.814 1.00 40.03 99 TRP A C 1
ATOM 637 O O . TRP A 1 94 ? -22.544 -10.366 4.472 1.00 41.25 99 TRP A O 1
ATOM 648 N N . ARG A 1 95 ? -22.372 -11.385 2.478 1.00 37.49 100 ARG A N 1
ATOM 649 C CA . ARG A 1 95 ? -22.448 -10.109 1.752 1.00 38.35 100 ARG A CA 1
ATOM 650 C C . ARG A 1 95 ? -23.477 -10.054 0.620 1.00 44.35 100 ARG A C 1
ATOM 651 O O . ARG A 1 95 ? -24.304 -9.140 0.607 1.00 43.01 100 ARG A O 1
ATOM 659 N N . TRP A 1 96 ? -23.393 -10.988 -0.349 1.00 42.66 101 TRP A N 1
ATOM 660 C CA . TRP A 1 96 ? -24.234 -11.023 -1.546 1.00 43.37 101 TRP A CA 1
ATOM 661 C C . TRP A 1 96 ? -25.006 -12.348 -1.645 1.00 46.17 101 TRP A C 1
ATOM 662 O O . TRP A 1 96 ? -24.503 -13.299 -2.243 1.00 44.03 101 TRP A O 1
ATOM 673 N N . PRO A 1 97 ? -26.246 -12.404 -1.096 1.00 43.48 102 PRO A N 1
ATOM 674 C CA . PRO A 1 97 ? -27.018 -13.664 -1.105 1.00 43.16 102 PRO A CA 1
ATOM 675 C C . PRO A 1 97 ? -27.381 -14.224 -2.484 1.00 48.22 102 PRO A C 1
ATOM 676 O O . PRO A 1 97 ? -27.538 -15.437 -2.627 1.00 46.04 102 PRO A O 1
ATOM 680 N N . ASP A 1 98 ? -27.453 -13.349 -3.493 1.00 47.12 103 ASP A N 1
ATOM 681 C CA . ASP A 1 98 ? -27.783 -13.662 -4.888 1.00 48.18 103 ASP A CA 1
ATOM 682 C C . ASP A 1 98 ? -26.532 -13.819 -5.764 1.00 53.74 103 ASP A C 1
ATOM 683 O O . ASP A 1 98 ? -26.665 -13.944 -6.986 1.00 54.36 103 ASP A O 1
ATOM 688 N N . LEU A 1 99 ? -25.331 -13.798 -5.155 1.00 50.51 104 LEU A N 1
ATOM 689 C CA . LEU A 1 99 ? -24.049 -13.905 -5.858 1.00 51.14 104 LEU A CA 1
ATOM 690 C C . LEU A 1 99 ? -23.973 -15.105 -6.791 1.00 59.97 104 LEU A C 1
ATOM 691 O O . LEU A 1 99 ? -24.368 -16.209 -6.416 1.00 59.59 104 LEU A O 1
ATOM 696 N N . HIS A 1 100 ? -23.496 -14.863 -8.020 1.00 61.27 105 HIS A N 1
ATOM 697 C CA . HIS A 1 100 ? -23.312 -15.884 -9.051 1.00 63.53 105 HIS A CA 1
ATOM 698 C C . HIS A 1 100 ? -21.825 -16.046 -9.352 1.00 67.17 105 HIS A C 1
ATOM 699 O O . HIS A 1 100 ? -20.994 -15.323 -8.787 1.00 66.18 105 HIS A O 1
ATOM 706 N N . LYS A 1 101 ? -21.498 -16.987 -10.259 1.00 64.29 106 LYS A N 1
ATOM 707 C CA . LYS A 1 101 ? -20.131 -17.257 -10.709 1.00 64.04 106 LYS A CA 1
ATOM 708 C C . LYS A 1 101 ? -19.547 -16.061 -11.466 1.00 67.36 106 LYS A C 1
ATOM 709 O O . LYS A 1 101 ? -20.292 -15.314 -12.118 1.00 67.22 106 LYS A O 1
ATOM 715 N N . ASN A 1 102 ? -18.209 -15.876 -11.341 1.00 62.42 107 ASN A N 1
ATOM 716 C CA . ASN A 1 102 ? -17.388 -14.848 -12.005 1.00 61.26 107 ASN A CA 1
ATOM 717 C C . ASN A 1 102 ? -17.831 -13.409 -11.693 1.00 62.59 107 ASN A C 1
ATOM 718 O O . ASN A 1 102 ? -17.642 -12.500 -12.514 1.00 62.80 107 ASN A O 1
ATOM 723 N N . GLU A 1 103 ? -18.370 -13.203 -10.476 1.00 56.04 108 GLU A N 1
ATOM 724 C CA . GLU A 1 103 ? -18.836 -11.905 -9.999 1.00 54.98 108 GLU A CA 1
ATOM 725 C C . GLU A 1 103 ? -17.984 -11.371 -8.851 1.00 55.74 108 GLU A C 1
ATOM 726 O O . GLU A 1 103 ? -18.362 -10.384 -8.218 1.00 54.79 108 GLU A O 1
ATOM 732 N N . LEU A 1 104 ? -16.841 -12.022 -8.574 1.00 49.92 109 LEU A N 1
ATOM 733 C CA . LEU A 1 104 ? -15.959 -11.601 -7.488 1.00 48.54 109 LEU A CA 1
ATOM 734 C C . LEU A 1 104 ? -14.607 -11.181 -7.990 1.00 52.60 109 LEU A C 1
ATOM 735 O O . LEU A 1 104 ? -14.064 -11.781 -8.922 1.00 51.68 109 LEU A O 1
ATOM 740 N N . LYS A 1 105 ? -14.058 -10.144 -7.357 1.00 50.06 110 LYS A N 1
ATOM 741 C CA . LYS A 1 105 ? -12.735 -9.640 -7.695 1.00 50.26 110 LYS A CA 1
ATOM 742 C C . LYS A 1 105 ? -12.030 -9.333 -6.404 1.00 51.88 110 LYS A C 1
ATOM 743 O O . LYS A 1 105 ? -12.577 -8.628 -5.559 1.00 51.03 110 LYS A O 1
ATOM 749 N N . HIS A 1 106 ? -10.858 -9.936 -6.202 1.00 48.66 111 HIS A N 1
ATOM 750 C CA . HIS A 1 106 ? -10.122 -9.704 -4.970 1.00 48.95 111 HIS A CA 1
ATOM 751 C C . HIS A 1 106 ? -9.444 -8.340 -4.944 1.00 55.54 111 HIS A C 1
ATOM 752 O O . HIS A 1 106 ? -9.042 -7.819 -5.984 1.00 54.76 111 HIS A O 1
ATOM 759 N N . VAL A 1 107 ? -9.315 -7.791 -3.739 1.00 55.11 112 VAL A N 1
ATOM 760 C CA . VAL A 1 107 ? -8.642 -6.531 -3.435 1.00 56.00 112 VAL A CA 1
ATOM 761 C C . VAL A 1 107 ? -7.121 -6.744 -3.617 1.00 62.01 112 VAL A C 1
ATOM 762 O O . VAL A 1 107 ? -6.635 -7.861 -3.405 1.00 61.19 112 VAL A O 1
ATOM 766 N N . LYS A 1 108 ? -6.381 -5.679 -4.006 1.00 58.74 113 LYS A N 1
ATOM 767 C CA . LYS A 1 108 ? -4.936 -5.725 -4.273 1.00 58.09 113 LYS A CA 1
ATOM 768 C C . LYS A 1 108 ? -4.076 -6.263 -3.117 1.00 59.95 113 LYS A C 1
ATOM 769 O O . LYS A 1 108 ? -3.074 -6.928 -3.379 1.00 59.36 113 LYS A O 1
ATOM 771 N N . TYR A 1 109 ? -4.466 -5.996 -1.858 1.00 55.98 114 TYR A N 1
ATOM 772 C CA . TYR A 1 109 ? -3.701 -6.431 -0.688 1.00 56.44 114 TYR A CA 1
ATOM 773 C C . TYR A 1 109 ? -3.914 -7.912 -0.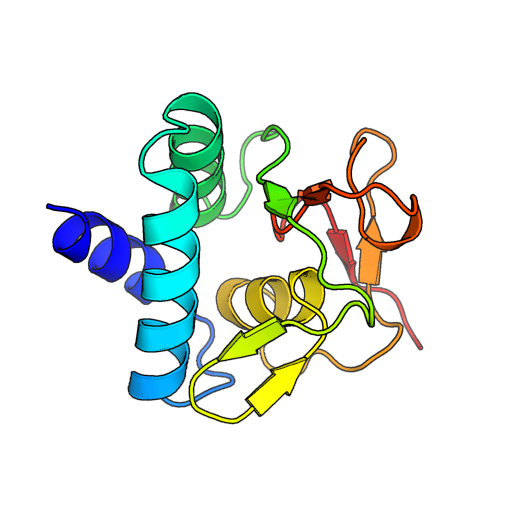292 1.00 57.10 114 TYR A C 1
ATOM 774 O O . TYR A 1 109 ? -3.109 -8.460 0.481 1.00 55.93 114 TYR A O 1
ATOM 783 N N . CYS A 1 110 ? -4.966 -8.563 -0.838 1.00 50.80 115 CYS A N 1
ATOM 784 C CA . CYS A 1 110 ? -5.252 -9.969 -0.548 1.00 48.58 115 CYS A CA 1
ATOM 785 C C . CYS A 1 1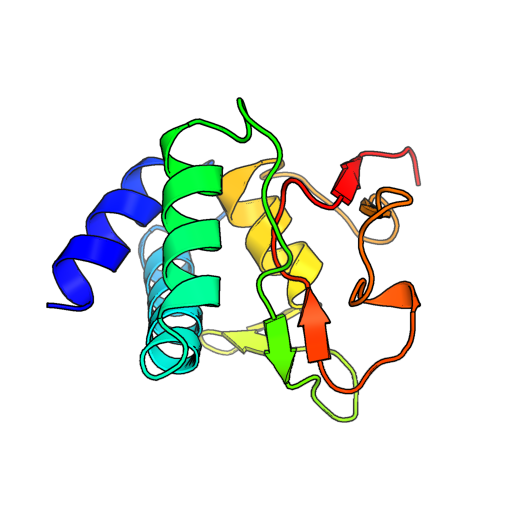10 ? -4.198 -10.875 -1.164 1.00 49.97 115 CYS A C 1
ATOM 786 O O . CYS A 1 110 ? -4.102 -10.963 -2.390 1.00 49.89 115 CYS A O 1
ATOM 789 N N . GLN A 1 111 ? -3.421 -11.556 -0.314 1.00 46.20 116 GLN A N 1
ATOM 790 C CA . GLN A 1 111 ? -2.331 -12.439 -0.759 1.00 46.50 116 GLN A CA 1
ATOM 791 C C . GLN A 1 111 ? -2.731 -13.918 -0.988 1.00 50.48 116 GLN A C 1
ATOM 792 O O . GLN A 1 111 ? -1.954 -14.679 -1.582 1.00 49.28 116 GLN A O 1
ATOM 798 N N . TYR A 1 112 ? -3.915 -14.331 -0.506 1.00 47.37 117 TYR A N 1
ATOM 799 C CA . TYR A 1 112 ? -4.341 -15.724 -0.643 1.00 47.16 117 TYR A CA 1
ATOM 800 C C . TYR A 1 112 ? -5.651 -15.898 -1.401 1.00 48.77 117 TYR A C 1
ATOM 801 O O . TYR A 1 112 ? -6.271 -16.964 -1.312 1.00 47.09 117 TYR A O 1
ATOM 810 N N . ALA A 1 113 ? -6.026 -14.886 -2.216 1.00 44.15 118 ALA A N 1
ATOM 811 C CA . ALA A 1 113 ? -7.230 -14.906 -3.046 1.00 42.97 118 ALA A CA 1
ATOM 812 C C . ALA A 1 113 ? -7.291 -16.183 -3.872 1.00 46.07 118 ALA A C 1
ATOM 813 O O . ALA A 1 113 ? -6.242 -16.689 -4.310 1.00 44.91 118 ALA A O 1
ATOM 815 N N . PHE A 1 114 ? -8.515 -16.711 -4.078 1.00 40.78 119 PHE A N 1
ATOM 816 C CA . PHE A 1 114 ? -8.739 -17.927 -4.857 1.00 39.69 119 PHE A CA 1
ATOM 817 C C . PHE A 1 114 ? -8.000 -17.925 -6.229 1.00 43.48 119 PHE A C 1
ATOM 818 O O . PHE A 1 114 ? -7.383 -18.928 -6.581 1.00 39.76 119 PHE A O 1
ATOM 826 N N . ASP A 1 115 ? -8.064 -16.798 -6.973 1.00 43.86 120 ASP A N 1
ATOM 827 C CA . ASP A 1 115 ? -7.421 -16.590 -8.283 1.00 45.66 120 ASP A CA 1
ATOM 828 C C . ASP A 1 115 ? -5.887 -16.656 -8.246 1.00 49.01 120 ASP A C 1
ATOM 829 O O . ASP A 1 115 ? -5.276 -16.901 -9.295 1.00 48.67 120 ASP A O 1
ATOM 834 N N . LEU A 1 116 ? -5.268 -16.425 -7.062 1.00 45.04 121 LEU A N 1
ATOM 835 C CA . LEU A 1 116 ? -3.808 -16.426 -6.906 1.00 45.02 121 LEU A CA 1
ATOM 836 C C . LEU A 1 116 ? -3.187 -17.844 -6.881 1.00 48.53 121 LEU A C 1
ATOM 837 O O . LEU A 1 116 ? -1.964 -17.969 -6.867 1.00 48.51 121 LEU A O 1
ATOM 842 N N . LYS A 1 117 ? -4.026 -18.896 -6.978 1.00 43.88 122 LYS A N 1
ATOM 843 C CA . LYS A 1 117 ? -3.633 -20.308 -7.059 1.00 43.19 122 LYS A CA 1
ATOM 844 C C . LYS A 1 117 ? -2.659 -20.754 -5.943 1.00 45.24 122 LYS A C 1
ATOM 845 O O . LYS A 1 117 ? -1.614 -21.359 -6.202 1.00 43.92 122 LYS A O 1
ATOM 851 N N . CYS A 1 118 ? -3.026 -20.458 -4.698 1.00 40.64 123 CYS A N 1
ATOM 852 C CA . CYS A 1 118 ? -2.266 -20.867 -3.533 1.00 39.61 123 CYS A CA 1
ATOM 853 C C . CYS A 1 118 ? -3.037 -21.992 -2.844 1.00 42.77 123 CYS A C 1
ATOM 854 O O . CYS A 1 118 ? -4.262 -21.981 -2.885 1.00 42.67 123 CYS A O 1
ATOM 857 N N . ASP A 1 119 ? -2.340 -22.946 -2.204 1.00 38.51 124 ASP A N 1
ATOM 858 C CA . ASP A 1 119 ? -2.969 -24.052 -1.458 1.00 38.44 124 ASP A CA 1
ATOM 859 C C . ASP A 1 119 ? -3.855 -23.533 -0.311 1.00 43.22 124 ASP A C 1
ATOM 860 O O . ASP A 1 119 ? -4.677 -24.282 0.194 1.00 44.34 124 ASP A O 1
ATOM 865 N N . SER A 1 120 ? -3.641 -22.278 0.119 1.00 38.91 125 SER A N 1
ATOM 866 C CA . SER A 1 120 ? -4.415 -21.568 1.142 1.00 38.49 125 SER A CA 1
ATOM 867 C C . SER A 1 120 ? -5.307 -20.582 0.381 1.00 40.35 125 SER A C 1
ATOM 868 O O . SER A 1 120 ? -4.801 -19.800 -0.430 1.00 40.57 125 SER A O 1
ATOM 871 N N . VAL A 1 121 ? -6.627 -20.648 0.608 1.00 34.72 126 VAL A N 1
ATOM 872 C CA . VAL A 1 121 ? -7.607 -19.791 -0.074 1.00 33.30 126 VAL A CA 1
ATOM 873 C C . VAL A 1 121 ? -8.186 -18.803 0.914 1.00 33.37 126 VAL A C 1
ATOM 874 O O . VAL A 1 121 ? -8.662 -19.221 1.967 1.00 29.52 126 VAL A O 1
ATOM 878 N N . CYS A 1 122 ? -8.160 -17.489 0.581 1.00 33.43 127 CYS A N 1
ATOM 879 C CA . CYS A 1 122 ? -8.775 -16.509 1.468 1.00 34.37 127 CYS A CA 1
ATOM 880 C C . CYS A 1 122 ? -10.286 -16.543 1.282 1.00 35.68 127 CYS A C 1
ATOM 881 O O . CYS A 1 122 ? -10.762 -16.413 0.161 1.00 34.47 127 CYS A O 1
ATOM 884 N N . VAL A 1 123 ? -11.021 -16.727 2.382 1.00 33.32 128 VAL A N 1
ATOM 885 C CA . VAL A 1 123 ? -12.493 -16.753 2.408 1.00 32.86 128 VAL A CA 1
ATOM 886 C C . VAL A 1 123 ? -13.036 -15.527 3.171 1.00 38.96 128 VAL A C 1
ATOM 887 O O . VAL A 1 123 ? -14.201 -15.517 3.578 1.00 38.49 128 VAL A O 1
ATOM 891 N N . ASN A 1 124 ? -12.196 -14.486 3.334 1.00 36.04 129 ASN A N 1
ATOM 892 C CA . ASN A 1 124 ? -12.629 -13.245 3.971 1.00 36.44 129 ASN A CA 1
ATOM 893 C C . ASN A 1 124 ? -13.521 -12.522 2.927 1.00 36.66 129 ASN A C 1
ATOM 894 O O . ASN A 1 124 ? -13.029 -12.163 1.849 1.00 36.45 129 ASN A O 1
ATOM 899 N N . PRO A 1 125 ? -14.849 -12.399 3.173 1.00 31.86 130 PRO A N 1
ATOM 900 C CA . PRO A 1 125 ? -15.719 -11.779 2.149 1.00 32.51 130 PRO A CA 1
ATOM 901 C C . PRO A 1 125 ? -15.383 -10.309 1.841 1.00 39.65 130 PRO A C 1
ATOM 902 O O . PRO A 1 125 ? -15.664 -9.836 0.745 1.00 38.58 130 PRO A O 1
ATOM 906 N N . TYR A 1 126 ? -14.739 -9.614 2.792 1.00 40.30 131 TYR A N 1
ATOM 907 C CA . TYR A 1 126 ? -14.320 -8.219 2.631 1.00 41.07 131 TYR A CA 1
ATOM 908 C C . TYR A 1 126 ? -12.952 -8.113 1.955 1.00 47.64 131 TYR A C 1
ATOM 909 O O . TYR A 1 126 ? -12.404 -7.015 1.854 1.00 49.52 131 TYR A O 1
ATOM 918 N N . HIS A 1 127 ? -12.444 -9.245 1.416 1.00 42.46 132 HIS A N 1
ATOM 919 C CA . HIS A 1 127 ? -11.220 -9.304 0.617 1.00 42.42 132 HIS A CA 1
ATOM 920 C C . HIS A 1 127 ? -11.565 -9.455 -0.852 1.00 44.59 132 HIS A C 1
ATOM 921 O O . HIS A 1 127 ? -10.693 -9.599 -1.710 1.00 45.63 132 HIS A O 1
ATOM 928 N N . TYR A 1 128 ? -12.861 -9.377 -1.135 1.00 39.79 133 TYR A N 1
ATOM 929 C CA . TYR A 1 128 ? -13.430 -9.464 -2.467 1.00 39.67 133 TYR A CA 1
ATOM 930 C C . TYR A 1 128 ? -14.443 -8.356 -2.608 1.00 46.60 133 TYR A C 1
ATOM 931 O O . TYR A 1 128 ? -15.046 -7.922 -1.617 1.00 46.28 133 TYR A O 1
ATOM 940 N N . GLU A 1 129 ? -14.643 -7.920 -3.847 1.00 46.13 134 GLU A N 1
ATOM 941 C CA . GLU A 1 129 ? -15.630 -6.921 -4.212 1.00 47.44 134 GLU A CA 1
ATOM 942 C C . GLU A 1 129 ? -16.411 -7.469 -5.393 1.00 51.84 134 GLU A C 1
ATOM 943 O O . GLU A 1 129 ? -15.874 -8.264 -6.166 1.00 49.59 134 GLU A O 1
ATOM 949 N N . ARG A 1 130 ? -17.701 -7.104 -5.486 1.00 52.09 135 ARG A N 1
ATOM 950 C CA . ARG A 1 130 ? -18.573 -7.583 -6.551 1.00 53.60 135 ARG A CA 1
ATOM 951 C C . ARG A 1 130 ? -18.360 -6.834 -7.859 1.00 63.25 135 ARG A C 1
ATOM 952 O O . ARG A 1 130 ? -18.230 -5.608 -7.869 1.00 63.91 135 ARG A O 1
ATOM 960 N N . VAL A 1 131 ? -18.318 -7.597 -8.960 1.00 63.09 136 VAL A N 1
ATOM 961 C CA . VAL A 1 131 ? -18.156 -7.122 -10.332 1.00 64.78 136 VAL A CA 1
ATOM 962 C C . VAL A 1 131 ? -19.219 -7.764 -11.239 1.00 72.21 136 VAL A C 1
ATOM 963 O O . VAL A 1 131 ? -19.775 -8.811 -10.889 1.00 71.66 136 VAL A O 1
ATOM 967 N N . VAL A 1 132 ? -19.490 -7.137 -12.400 1.00 70.93 137 VAL A N 1
ATOM 968 C CA . VAL A 1 132 ? -20.472 -7.612 -13.382 1.00 71.69 137 VAL A CA 1
ATOM 969 C C . VAL A 1 132 ? -19.870 -8.796 -14.170 1.00 76.39 137 VAL A C 1
ATOM 970 O O . VAL A 1 132 ? -18.708 -8.726 -14.576 1.00 77.02 137 VAL A O 1
ATOM 974 N N . SER A 1 133 ? -20.646 -9.882 -14.359 1.00 72.25 138 SER A N 1
ATOM 975 C CA . SER A 1 133 ? -20.192 -11.069 -15.095 1.00 107.46 138 SER A CA 1
ATOM 976 C C . SER A 1 133 ? -20.455 -10.933 -16.595 1.00 133.51 138 SER A C 1
ATOM 977 O O . SER A 1 133 ? -19.533 -10.681 -17.370 1.00 89.67 138 SER A O 1
#

B-factor: mean 49.65, std 16.01, range [21.57, 133.51]

Sequence (124 aa):
ACLSIVHSLMCHRQGGESETFAKRAIESLVKKLKEKKDELDSLITAITTNGAHPSKCVTIQRTLDGRLQVAGRKGFPHVIYARLWRWPDLHKNELKHVKYCQYAFDLKCDSVCVNPYHYERVVS

GO terms:
  GO:0035556 intracellular signal transduction (P, IMP)
  GO:0000978 RNA polymerase II cis-regulatory region sequence-specific DNA binding (F, IDA)
  GO:0001228 DNA-binding transcription activator activity, RNA polymerase II-specific (F, IDA)
  GO:0045944 positive regulation of transcription by RNA polymerase II (P, IDA)
  GO:0001222 transcription corepressor binding (F, IPI)
  GO:0045893 positive regulation of DNA-templated transcription (P, IDA)
  GO:0071559 response to transforming growth factor beta (P, IDA)
  GO:0005737 cytoplasm (C, EXP)
  GO:0007179 transforming growth factor beta receptor signaling pathway (P, IMP)
  GO:0005515 protein binding (F, IPI)
  GO:0001223 transcription coactivator binding (F, IPI)
  GO:0005634 nucleus (C, IDA)
  GO:0005654 nucleoplasm (C, TAS)
  GO:0005829 cytosol (C, TAS)
  GO:0042802 identical protein binding (F, IPI)
  GO:0000785 chromatin (C, IDA)
  GO:0005737 cytoplasm (C, IDA)
  GO:0000976 transcription cis-regulatory region binding (F, IDA)
  GO:0003677 DNA binding (F, IDA)
  GO:0003700 DNA-binding transcription factor activity (F, IDA)

CATH classification: 3.90.520.10

Radius of gyration: 13.14 Å; Cα contacts (8 Å, |Δi|>4): 195; chains: 1; bounding box: 29×31×38 Å

Secondary structure (DSSP, 8-state):
-HHHHHHHHHTT--SSS-HHHHHHHHHHHHHHHTT-HHHHHHHHHHHHTTT-S-----EEEPPSSS-EEETTEEE-HHHHHHHHHT-TT--TT-EEE-TT-SS-GGG--SEEE--GGGEEE---